Protein AF-E9I3W5-F1 (afdb_monomer_lite)

Foldseek 3Di:
DDDDDDDDAALFQAEDQDDDPVPDDPNYDNDDDQWHRDPVTGIDGDPDDFDDPPDPTPVPDDDDDDDDPVDDDPDDAQDWDADPPPRDIDGRHDDDDPPDDD

Secondary structure (DSSP, 8-state):
-PPP------S-S-B-SSS-GGGPPTT-BS--SSEEE-SSSSEEE-------SSSPPGGG--------SS---S--TTPEEE-TTT--EEE------TT---

Organism: Daphnia pulex (NCBI:txid6669)

Radius of gyration: 26.51 Å; chains: 1; bounding box: 68×31×65 Å

Structure (mmCIF, N/CA/C/O backbone):
data_AF-E9I3W5-F1
#
_entry.id   AF-E9I3W5-F1
#
loop_
_atom_site.group_PDB
_atom_site.id
_atom_site.type_symbol
_atom_site.label_atom_id
_atom_site.label_alt_id
_atom_site.label_comp_id
_atom_site.label_asym_id
_atom_site.label_entity_id
_atom_site.label_seq_id
_atom_site.pdbx_PDB_ins_code
_atom_site.Cartn_x
_atom_site.Cartn_y
_atom_site.Cartn_z
_atom_site.occupancy
_atom_site.B_iso_or_equiv
_atom_site.auth_seq_id
_atom_site.auth_comp_id
_atom_site.auth_asym_id
_atom_site.auth_atom_id
_atom_site.pdbx_PDB_model_num
ATOM 1 N N . MET A 1 1 ? 48.499 -2.333 -19.699 1.00 66.88 1 MET A N 1
ATOM 2 C CA . MET A 1 1 ? 47.110 -2.846 -19.702 1.00 66.88 1 MET A CA 1
ATOM 3 C C . MET A 1 1 ? 46.221 -1.738 -20.249 1.00 66.88 1 MET A C 1
ATOM 5 O O . MET A 1 1 ? 46.430 -0.604 -19.830 1.00 66.88 1 MET A O 1
ATOM 9 N N . PRO A 1 2 ? 45.328 -1.992 -21.219 1.00 79.69 2 PRO A N 1
ATOM 10 C CA . PRO A 1 2 ? 44.432 -0.954 -21.726 1.00 79.69 2 PRO A CA 1
ATOM 11 C C . PRO A 1 2 ? 43.499 -0.453 -20.611 1.00 79.69 2 PRO A C 1
ATOM 13 O O . PRO A 1 2 ? 43.095 -1.227 -19.745 1.00 79.69 2 PRO A O 1
ATOM 16 N N . ALA A 1 3 ? 43.190 0.846 -20.614 1.00 83.12 3 ALA A N 1
ATOM 17 C CA . ALA A 1 3 ? 42.332 1.461 -19.604 1.00 83.12 3 ALA A CA 1
ATOM 18 C C . ALA A 1 3 ? 40.873 0.998 -19.764 1.00 83.12 3 ALA A C 1
ATOM 20 O O . ALA A 1 3 ? 40.324 1.034 -20.868 1.00 83.12 3 ALA A O 1
ATOM 21 N N . LEU A 1 4 ? 40.244 0.593 -18.658 1.00 85.94 4 LEU A N 1
ATOM 22 C CA . LEU A 1 4 ? 38.824 0.251 -18.613 1.00 85.94 4 LEU A CA 1
ATOM 23 C C . LEU A 1 4 ? 37.985 1.505 -18.907 1.00 85.94 4 LEU A C 1
ATOM 25 O O . LEU A 1 4 ? 38.087 2.502 -18.196 1.00 85.94 4 LEU A O 1
ATOM 29 N N . LYS A 1 5 ? 37.143 1.450 -19.944 1.00 84.75 5 LYS A N 1
ATOM 30 C CA . LYS A 1 5 ? 36.144 2.486 -20.235 1.00 84.75 5 LYS A CA 1
ATOM 31 C C . LYS A 1 5 ? 34.787 2.032 -19.709 1.00 84.75 5 LYS A C 1
ATOM 33 O O . LYS A 1 5 ? 34.159 1.163 -20.306 1.00 84.75 5 LYS A O 1
ATOM 38 N N . THR A 1 6 ? 34.335 2.631 -18.614 1.00 88.12 6 THR A N 1
ATOM 39 C CA . THR A 1 6 ? 32.990 2.403 -18.075 1.00 88.12 6 THR A CA 1
ATOM 40 C C . THR A 1 6 ? 32.004 3.349 -18.755 1.00 88.12 6 THR A C 1
ATOM 42 O O . THR A 1 6 ? 32.232 4.557 -18.788 1.00 88.12 6 THR A O 1
ATOM 45 N N . GLN A 1 7 ? 30.911 2.809 -19.292 1.00 86.00 7 GLN A N 1
ATOM 46 C CA . GLN A 1 7 ? 29.772 3.589 -19.782 1.00 86.00 7 GLN A CA 1
ATOM 47 C C . GLN A 1 7 ? 28.614 3.448 -18.792 1.00 86.00 7 GLN A C 1
ATOM 49 O O . GLN A 1 7 ? 28.363 2.357 -18.284 1.00 86.00 7 GLN A O 1
ATOM 54 N N . TYR A 1 8 ? 27.933 4.556 -18.512 1.00 87.88 8 TYR A N 1
ATOM 55 C CA . TYR A 1 8 ? 26.773 4.616 -17.629 1.00 87.88 8 TYR A CA 1
ATOM 56 C C . TYR A 1 8 ? 25.609 5.255 -18.378 1.00 87.88 8 TYR A C 1
ATOM 58 O O . TYR A 1 8 ? 25.790 6.265 -19.058 1.00 87.88 8 TYR A O 1
ATOM 66 N N . PHE A 1 9 ? 24.421 4.681 -18.211 1.00 87.62 9 PHE A N 1
ATOM 67 C CA . PHE A 1 9 ? 23.184 5.210 -18.766 1.00 87.62 9 PHE A CA 1
ATOM 68 C C . PHE A 1 9 ? 22.132 5.244 -17.655 1.00 87.62 9 PHE A C 1
ATOM 70 O O . PHE A 1 9 ? 21.866 4.195 -17.061 1.00 87.62 9 PHE A O 1
ATOM 77 N N . PRO A 1 10 ? 21.541 6.412 -17.347 1.00 87.31 10 PRO A N 1
ATOM 78 C CA . PRO A 1 10 ? 20.450 6.477 -16.391 1.00 87.31 10 PRO A CA 1
ATOM 79 C C . PRO A 1 10 ? 19.212 5.779 -16.962 1.00 87.31 10 PRO A C 1
ATOM 81 O O . PRO A 1 10 ? 18.921 5.855 -18.158 1.00 87.31 10 PRO A O 1
ATOM 84 N N . LEU A 1 11 ? 18.459 5.117 -16.089 1.00 86.81 11 LEU A N 1
ATOM 85 C CA . LEU A 1 11 ? 17.166 4.534 -16.423 1.00 86.81 11 LEU A CA 1
ATOM 86 C C . LEU A 1 11 ? 16.110 5.652 -16.480 1.00 86.81 11 LEU A C 1
ATOM 88 O O . LEU A 1 11 ? 15.369 5.861 -15.527 1.00 86.81 11 LEU A O 1
ATOM 92 N N . ALA A 1 12 ? 16.070 6.371 -17.603 1.00 86.62 12 ALA A N 1
ATOM 93 C CA . ALA A 1 12 ? 15.148 7.486 -17.853 1.00 86.62 12 ALA A CA 1
ATOM 94 C C . ALA A 1 12 ? 14.539 7.479 -19.272 1.00 86.62 12 ALA A C 1
ATOM 96 O O . ALA A 1 12 ? 13.949 8.465 -19.700 1.00 86.62 12 ALA A O 1
ATOM 97 N N . GLY A 1 13 ? 14.703 6.387 -20.030 1.00 86.75 13 GLY A N 1
ATOM 98 C CA . GLY A 1 13 ? 14.222 6.287 -21.414 1.00 86.75 13 GLY A CA 1
ATOM 99 C C . GLY A 1 13 ? 12.724 6.000 -21.561 1.00 86.75 13 GLY A C 1
ATOM 100 O O . GLY A 1 13 ? 12.168 6.255 -22.624 1.00 86.75 13 GLY A O 1
ATOM 101 N N . GLY A 1 14 ? 12.066 5.510 -20.510 1.00 88.56 14 GLY A N 1
ATOM 102 C CA . GLY A 1 14 ? 10.689 5.021 -20.558 1.00 88.56 14 GLY A CA 1
ATOM 103 C C . GLY A 1 14 ? 10.575 3.544 -20.961 1.00 88.56 14 GLY A C 1
ATOM 104 O O . GLY A 1 14 ? 11.562 2.876 -21.288 1.00 88.56 14 GLY A O 1
ATOM 105 N N . LEU A 1 15 ? 9.342 3.033 -20.904 1.00 89.00 15 LEU A N 1
ATOM 106 C CA . LEU A 1 15 ? 8.994 1.660 -21.275 1.00 89.00 15 LEU A CA 1
ATOM 107 C C . LEU A 1 15 ? 8.712 1.565 -22.782 1.00 89.00 15 LEU A C 1
ATOM 109 O O . LEU A 1 15 ? 7.794 2.215 -23.277 1.00 89.00 15 LEU A O 1
ATOM 113 N N . ASP A 1 16 ? 9.464 0.718 -23.484 1.00 90.50 16 ASP A N 1
ATOM 114 C CA . ASP A 1 16 ? 9.236 0.352 -24.887 1.00 90.50 16 ASP A CA 1
ATOM 115 C C . ASP A 1 16 ? 9.286 -1.172 -25.025 1.00 90.50 16 ASP A C 1
ATOM 117 O O . ASP A 1 16 ? 10.348 -1.789 -24.932 1.00 90.50 16 ASP A O 1
ATOM 121 N N . ALA A 1 17 ? 8.111 -1.773 -25.203 1.00 89.19 17 ALA A N 1
ATOM 122 C CA . ALA A 1 17 ? 7.941 -3.218 -25.330 1.00 89.19 17 ALA A CA 1
ATOM 123 C C . ALA A 1 17 ? 7.883 -3.697 -26.794 1.00 89.19 17 ALA A C 1
ATOM 125 O O . ALA A 1 17 ? 7.844 -4.903 -27.029 1.00 89.19 17 ALA A O 1
ATOM 126 N N . GLU A 1 18 ? 7.880 -2.778 -27.764 1.00 91.56 18 GLU A N 1
ATOM 127 C CA . GLU A 1 18 ? 7.559 -3.075 -29.167 1.00 91.56 18 GLU A CA 1
ATOM 128 C C . GLU A 1 18 ? 8.799 -3.038 -30.066 1.00 91.56 18 GLU A C 1
ATOM 130 O O . GLU A 1 18 ? 8.940 -3.839 -30.994 1.00 91.56 18 GLU A O 1
ATOM 135 N N . SER A 1 19 ? 9.724 -2.112 -29.802 1.00 91.50 19 SER A N 1
ATOM 136 C CA . SER A 1 19 ? 10.936 -1.967 -30.605 1.00 91.50 19 SER A CA 1
ATOM 137 C C . SER A 1 19 ? 11.899 -3.144 -30.411 1.00 91.50 19 SER A C 1
ATOM 139 O O . SER A 1 19 ? 12.064 -3.691 -29.319 1.00 91.50 19 SER A O 1
ATOM 141 N N . ALA A 1 20 ? 12.630 -3.498 -31.472 1.00 91.31 20 ALA A N 1
ATOM 142 C CA . ALA A 1 20 ? 13.683 -4.503 -31.387 1.00 91.31 20 ALA A CA 1
ATOM 143 C C . ALA A 1 20 ? 14.794 -4.063 -30.414 1.00 91.31 20 ALA A C 1
ATOM 145 O O . ALA A 1 20 ? 15.226 -2.911 -30.417 1.00 91.31 20 ALA A O 1
ATOM 146 N N . GLN A 1 21 ? 15.331 -4.998 -29.624 1.00 84.25 21 GLN A N 1
ATOM 147 C CA . GLN A 1 21 ? 16.313 -4.679 -28.572 1.00 84.25 21 GLN A CA 1
ATOM 148 C C . GLN A 1 21 ? 17.562 -3.945 -29.088 1.00 84.25 21 GLN A C 1
ATOM 150 O O . GLN A 1 21 ? 18.124 -3.113 -28.384 1.00 84.25 21 GLN A O 1
ATOM 155 N N . LEU A 1 22 ? 17.979 -4.219 -30.327 1.00 89.50 22 LEU A N 1
ATOM 156 C CA . LEU A 1 22 ? 19.150 -3.591 -30.950 1.00 89.50 22 LEU A CA 1
ATOM 157 C C . LEU A 1 22 ? 18.912 -2.144 -31.404 1.00 89.50 22 LEU A C 1
ATOM 159 O O . LEU A 1 22 ? 19.876 -1.425 -31.649 1.00 89.50 22 LEU A O 1
ATOM 163 N N . THR A 1 23 ? 17.655 -1.718 -31.540 1.00 91.31 23 THR A N 1
ATOM 164 C CA . THR A 1 23 ? 17.297 -0.356 -31.966 1.00 91.31 23 THR A CA 1
ATOM 165 C C . THR A 1 23 ? 16.961 0.559 -30.793 1.00 91.31 23 THR A C 1
ATOM 167 O O . THR A 1 23 ? 16.780 1.761 -30.985 1.00 91.31 23 THR A O 1
ATOM 170 N N . LEU A 1 24 ? 16.867 0.009 -29.579 1.00 91.00 24 LEU A N 1
ATOM 171 C CA . LEU A 1 24 ? 16.544 0.774 -28.382 1.00 91.00 24 LEU A CA 1
ATOM 172 C C . LEU A 1 24 ? 17.674 1.738 -28.024 1.00 91.00 24 LEU A C 1
ATOM 174 O O . LEU A 1 24 ? 18.858 1.396 -28.027 1.00 91.00 24 LEU A O 1
ATOM 178 N N . ARG A 1 25 ? 17.288 2.961 -27.660 1.00 89.62 25 ARG A N 1
ATOM 179 C CA . ARG A 1 25 ? 18.224 3.932 -27.089 1.00 89.62 25 ARG A CA 1
ATOM 180 C C . ARG A 1 25 ? 18.659 3.462 -25.692 1.00 89.62 25 ARG A C 1
ATOM 182 O O . ARG A 1 25 ? 17.840 2.893 -24.966 1.00 89.62 25 ARG A O 1
ATOM 189 N N . PRO A 1 26 ? 19.907 3.728 -25.274 1.00 89.00 26 PRO A N 1
ATOM 190 C CA . PRO A 1 26 ? 20.340 3.418 -23.916 1.00 89.00 26 PRO A CA 1
ATOM 191 C C . PRO A 1 26 ? 19.429 4.063 -22.858 1.00 89.00 26 PRO A C 1
ATOM 193 O O . PRO A 1 26 ? 19.052 5.225 -22.994 1.00 89.00 26 PRO A O 1
ATOM 196 N N . GLY A 1 27 ? 19.083 3.312 -21.806 1.00 87.62 27 GLY A N 1
ATOM 197 C CA . GLY A 1 27 ? 18.237 3.783 -20.697 1.00 87.62 27 GLY A CA 1
ATOM 198 C C . GLY A 1 27 ? 16.732 3.492 -20.830 1.00 87.62 27 GLY A C 1
ATOM 199 O O . GLY A 1 27 ? 15.982 3.778 -19.892 1.00 87.62 27 GLY A O 1
ATOM 200 N N . MET A 1 28 ? 16.289 2.915 -21.954 1.00 90.25 28 MET A N 1
ATOM 201 C CA . MET A 1 28 ? 14.926 2.390 -22.139 1.00 90.25 28 MET A CA 1
ATOM 202 C C . MET A 1 28 ? 14.779 1.041 -21.420 1.00 90.25 28 MET A C 1
ATOM 204 O O . MET A 1 28 ? 15.730 0.255 -21.385 1.00 90.25 28 MET A O 1
ATOM 208 N N . VAL A 1 29 ? 13.595 0.749 -20.882 1.00 89.50 29 VAL A N 1
ATOM 209 C CA . VAL A 1 29 ? 13.270 -0.581 -20.339 1.00 89.50 29 VAL A CA 1
ATOM 210 C C . VAL A 1 29 ? 12.307 -1.305 -21.272 1.00 89.50 29 VAL A C 1
ATOM 212 O O . VAL A 1 29 ? 11.403 -0.695 -21.831 1.00 89.50 29 VAL A O 1
ATOM 215 N N . THR A 1 30 ? 12.481 -2.615 -21.420 1.00 90.44 30 THR A N 1
ATOM 216 C CA . THR A 1 30 ? 11.569 -3.488 -22.185 1.00 90.44 30 THR A CA 1
ATOM 217 C C . THR A 1 30 ? 10.553 -4.202 -21.301 1.00 90.44 30 THR A C 1
ATOM 219 O O . THR A 1 30 ? 9.636 -4.859 -21.783 1.00 90.44 30 THR A O 1
ATOM 222 N N . GLY A 1 31 ? 10.717 -4.086 -19.986 1.00 89.12 31 GLY A N 1
ATOM 223 C CA . GLY A 1 31 ? 9.846 -4.684 -18.995 1.00 89.12 31 GLY A CA 1
ATOM 224 C C . GLY A 1 31 ? 10.233 -4.229 -17.597 1.00 89.12 31 GLY A C 1
ATOM 225 O O . GLY A 1 31 ? 11.387 -3.892 -17.328 1.00 89.12 31 GLY A O 1
ATOM 226 N N . ALA A 1 32 ? 9.248 -4.219 -16.710 1.00 87.19 32 ALA A N 1
ATOM 227 C CA . ALA A 1 32 ? 9.403 -3.831 -15.321 1.00 87.19 32 ALA A CA 1
ATOM 228 C C . ALA 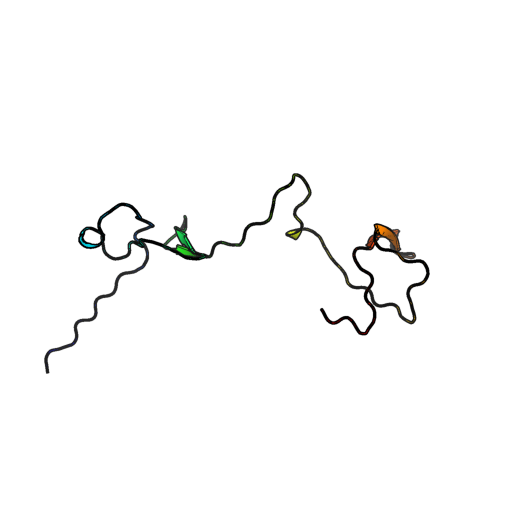A 1 32 ? 8.498 -4.704 -14.446 1.00 87.19 32 ALA A C 1
ATOM 230 O O . ALA A 1 32 ? 7.419 -5.120 -14.866 1.00 87.19 32 ALA A O 1
ATOM 231 N N . ILE A 1 33 ? 8.943 -4.990 -13.224 1.00 88.88 33 ILE A N 1
ATOM 232 C CA . ILE A 1 33 ? 8.159 -5.723 -12.226 1.00 88.88 33 ILE A CA 1
ATOM 233 C C . ILE A 1 33 ? 8.060 -4.831 -10.998 1.00 88.88 33 ILE A C 1
ATOM 235 O O . ILE A 1 33 ? 9.086 -4.489 -10.417 1.00 88.88 33 ILE A O 1
ATOM 239 N N . ASN A 1 34 ? 6.839 -4.475 -10.596 1.00 88.31 34 ASN A N 1
ATOM 240 C CA . ASN A 1 34 ? 6.553 -3.551 -9.489 1.00 88.31 34 ASN A CA 1
ATOM 241 C C . ASN A 1 34 ? 7.103 -2.123 -9.679 1.00 88.31 34 ASN A C 1
ATOM 243 O O . ASN A 1 34 ? 7.183 -1.370 -8.709 1.00 88.31 34 ASN A O 1
ATOM 247 N N . TYR A 1 35 ? 7.469 -1.752 -10.907 1.00 89.62 35 TYR A N 1
ATOM 248 C CA . TYR A 1 35 ? 7.914 -0.412 -11.279 1.00 89.62 35 TYR A CA 1
ATOM 249 C C . TYR A 1 35 ? 7.112 0.096 -12.475 1.00 89.62 35 TYR A C 1
ATOM 251 O O . TYR A 1 35 ? 6.732 -0.688 -13.345 1.00 89.62 35 TYR A O 1
ATOM 259 N N . GLU A 1 36 ? 6.903 1.404 -12.522 1.00 86.75 36 GLU A N 1
ATOM 260 C CA . GLU A 1 36 ? 6.265 2.120 -13.622 1.00 86.75 36 GLU A CA 1
ATOM 261 C C . GLU A 1 36 ? 7.107 3.331 -14.040 1.00 86.75 36 GLU A C 1
ATOM 263 O O . GLU A 1 36 ? 8.006 3.758 -13.311 1.00 86.75 36 GLU A O 1
ATOM 268 N N . SER A 1 37 ? 6.861 3.857 -15.243 1.00 86.81 37 SER A N 1
ATOM 269 C CA . SER A 1 37 ? 7.490 5.109 -15.677 1.00 86.81 37 SER A CA 1
ATOM 270 C C . SER A 1 37 ? 6.939 6.238 -14.818 1.00 86.81 37 SER A C 1
ATOM 272 O O . SER A 1 37 ? 5.728 6.453 -14.813 1.00 86.81 37 SER A O 1
ATOM 274 N N . SER A 1 38 ? 7.808 6.962 -14.117 1.00 84.56 38 SER A N 1
ATOM 275 C CA . SER A 1 38 ? 7.347 8.071 -13.288 1.00 84.56 38 SER A CA 1
ATOM 276 C C . SER A 1 38 ? 6.970 9.270 -14.150 1.00 84.56 38 SER A C 1
ATOM 278 O O . SER A 1 38 ? 7.581 9.525 -15.190 1.00 84.56 38 SER A O 1
ATOM 280 N N . ALA A 1 39 ? 5.977 10.035 -13.697 1.00 80.44 39 ALA A N 1
ATOM 281 C CA . ALA A 1 39 ? 5.598 11.298 -14.325 1.00 80.44 39 ALA A CA 1
ATOM 282 C C . ALA A 1 39 ? 6.628 12.421 -14.093 1.00 80.44 39 ALA A C 1
ATOM 284 O O . ALA A 1 39 ? 6.644 13.394 -14.845 1.00 80.44 39 ALA A O 1
ATOM 285 N N . LEU A 1 40 ? 7.458 12.308 -13.049 1.00 80.75 40 LEU A N 1
ATOM 286 C CA . LEU A 1 40 ? 8.481 13.300 -12.709 1.00 80.75 40 LEU A C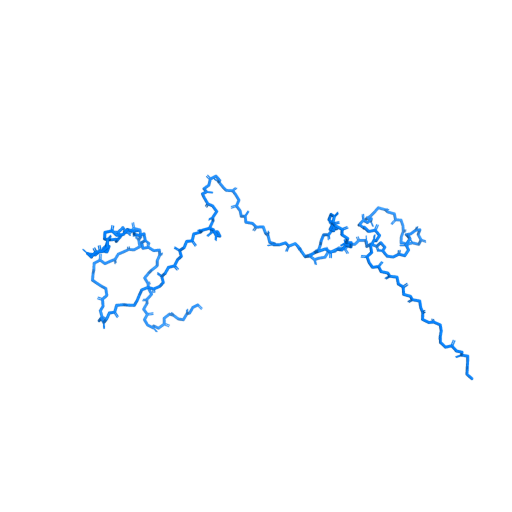A 1
ATOM 287 C C . LEU A 1 40 ? 9.808 12.976 -13.400 1.00 80.75 40 LEU A C 1
ATOM 289 O O . LEU A 1 40 ? 10.263 13.742 -14.246 1.00 80.75 40 LEU A O 1
ATOM 293 N N . GLU A 1 41 ? 10.422 11.844 -13.048 1.00 78.31 41 GLU A N 1
ATOM 294 C CA . GLU A 1 41 ? 11.680 11.394 -13.644 1.00 78.31 41 GLU A CA 1
ATOM 295 C C . GLU A 1 41 ? 11.896 9.888 -13.435 1.00 78.31 41 GLU A C 1
ATOM 297 O O . GLU A 1 41 ? 11.662 9.354 -12.351 1.00 78.31 41 GLU A O 1
ATOM 302 N N . GLY A 1 42 ? 12.399 9.207 -14.467 1.00 85.75 42 GLY A N 1
ATOM 303 C CA . GLY A 1 42 ? 12.835 7.815 -14.376 1.00 85.75 42 GLY A CA 1
ATOM 304 C C . GLY A 1 42 ? 11.694 6.838 -14.110 1.00 85.75 42 GLY A C 1
ATOM 305 O O . GLY A 1 42 ? 10.675 6.839 -14.801 1.00 85.75 42 GLY A O 1
ATOM 306 N N . TYR A 1 43 ? 11.891 5.974 -13.118 1.00 88.94 43 TYR A N 1
ATOM 307 C CA . TYR A 1 43 ? 10.941 4.929 -12.759 1.00 88.94 43 TYR A CA 1
ATOM 308 C C . TYR A 1 43 ? 10.658 4.966 -11.266 1.00 88.94 43 TYR A C 1
ATOM 310 O O . TYR A 1 43 ? 11.573 5.103 -10.451 1.00 88.94 43 TYR A O 1
ATOM 318 N N . GLU A 1 44 ? 9.397 4.775 -10.909 1.00 88.94 44 GLU A N 1
ATOM 319 C CA . GLU A 1 44 ? 8.958 4.682 -9.523 1.00 88.94 44 GLU A CA 1
ATOM 320 C C . GLU A 1 44 ? 8.366 3.312 -9.227 1.00 88.94 44 GLU A C 1
ATOM 322 O O . GLU A 1 44 ? 8.020 2.553 -10.133 1.00 88.94 44 GLU A O 1
ATOM 327 N N . ARG A 1 45 ? 8.302 2.957 -7.942 1.00 89.00 45 ARG A N 1
ATOM 328 C CA . ARG A 1 45 ? 7.619 1.732 -7.534 1.00 89.00 45 ARG A CA 1
ATOM 329 C C . ARG A 1 45 ? 6.125 1.966 -7.563 1.00 89.00 45 ARG A C 1
ATOM 331 O O . ARG A 1 45 ? 5.653 2.961 -7.025 1.00 89.00 45 ARG A O 1
ATOM 338 N N . ILE A 1 46 ? 5.404 0.972 -8.061 1.00 88.38 46 ILE A N 1
ATOM 339 C CA . ILE A 1 46 ? 3.949 0.945 -7.971 1.00 88.38 46 ILE A CA 1
ATOM 340 C C . ILE A 1 46 ? 3.574 0.992 -6.482 1.00 88.38 46 ILE A C 1
ATOM 342 O O . ILE A 1 46 ? 3.962 0.108 -5.712 1.00 88.38 46 ILE A O 1
AT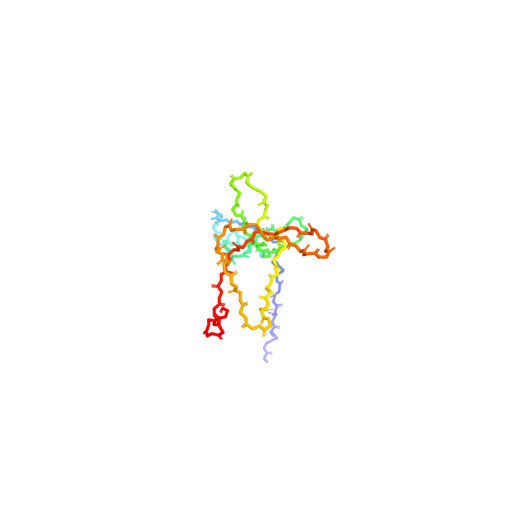OM 346 N N . GLY A 1 47 ? 2.817 2.013 -6.072 1.00 84.25 47 GLY A N 1
ATOM 347 C CA . GLY A 1 47 ? 2.431 2.278 -4.674 1.00 84.25 47 GLY A CA 1
ATOM 348 C C . GLY A 1 47 ? 1.463 1.261 -4.048 1.00 84.25 47 GLY A C 1
ATOM 349 O O . GLY A 1 47 ? 0.969 1.474 -2.944 1.00 84.25 47 GLY A O 1
ATOM 350 N N . GLY A 1 48 ? 1.198 0.152 -4.741 1.00 84.06 48 GLY A N 1
ATOM 351 C CA . GLY A 1 48 ? 0.141 -0.800 -4.427 1.00 84.06 48 GLY A CA 1
ATOM 352 C C . GLY A 1 48 ? -1.216 -0.354 -4.973 1.00 84.06 48 GLY A C 1
ATOM 353 O O . GLY A 1 48 ? -1.472 0.826 -5.198 1.00 84.06 48 GLY A O 1
ATOM 354 N N . TYR A 1 49 ? -2.098 -1.326 -5.192 1.00 83.19 49 TYR A N 1
ATOM 355 C CA . TYR A 1 49 ? -3.471 -1.074 -5.616 1.00 83.19 49 TYR A CA 1
ATOM 356 C C . TYR A 1 49 ? -4.419 -1.464 -4.491 1.00 83.19 49 TYR A C 1
ATOM 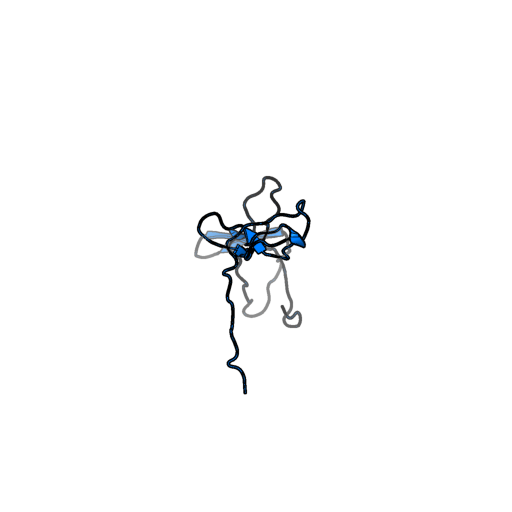358 O O . TYR A 1 49 ? -4.377 -2.595 -4.000 1.00 83.19 49 TYR A O 1
ATOM 366 N N . GLU A 1 50 ? -5.303 -0.551 -4.111 1.00 85.31 50 GLU A N 1
ATOM 367 C CA . GLU A 1 50 ? -6.431 -0.874 -3.247 1.00 85.31 50 GLU A CA 1
ATOM 368 C C . GLU A 1 50 ? -7.661 -1.182 -4.107 1.00 85.31 50 GLU A C 1
ATOM 370 O O . GLU A 1 50 ? -7.937 -0.499 -5.096 1.00 85.31 50 GLU A O 1
ATOM 375 N N . ARG A 1 51 ? -8.398 -2.246 -3.761 1.00 84.06 51 ARG A N 1
ATOM 376 C CA . ARG A 1 51 ? -9.623 -2.610 -4.482 1.00 84.06 51 ARG A CA 1
ATOM 377 C C . ARG A 1 51 ? -10.693 -1.557 -4.213 1.00 84.06 51 ARG A C 1
ATOM 379 O O . ARG A 1 51 ? -11.028 -1.307 -3.061 1.00 84.06 51 ARG A O 1
ATOM 386 N N . PHE A 1 52 ? -11.262 -1.003 -5.277 1.00 86.62 52 PHE A N 1
ATOM 387 C CA . PHE A 1 52 ? -12.392 -0.087 -5.188 1.00 86.62 52 PHE A CA 1
ATOM 388 C C . PHE A 1 52 ? -13.695 -0.831 -5.496 1.00 86.62 52 PHE A C 1
ATOM 390 O O . PHE A 1 52 ? -13.897 -1.300 -6.613 1.00 86.62 52 PHE A O 1
ATOM 397 N N . ASP A 1 53 ? -14.572 -0.947 -4.500 1.00 89.19 53 ASP A N 1
ATOM 398 C CA . ASP A 1 53 ? -15.892 -1.589 -4.606 1.00 89.19 53 ASP A CA 1
ATOM 399 C C . ASP A 1 53 ? -17.054 -0.6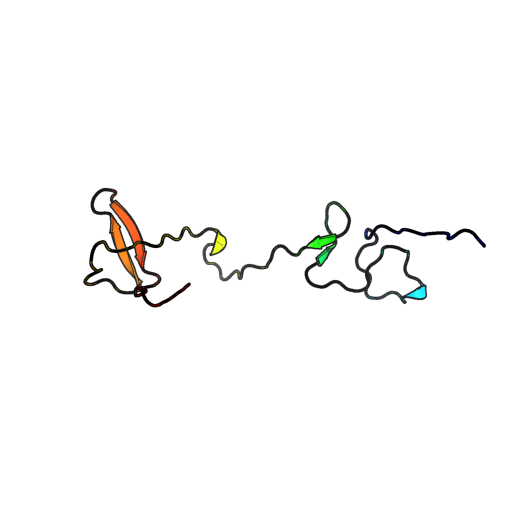17 -4.302 1.00 89.19 53 ASP A C 1
ATOM 401 O O . ASP A 1 53 ? -18.193 -1.041 -4.104 1.00 89.19 53 ASP A O 1
ATOM 405 N N . GLY A 1 54 ? -16.765 0.689 -4.247 1.00 90.81 54 GLY A N 1
ATOM 406 C CA . GLY A 1 54 ? -17.713 1.745 -3.878 1.00 90.81 54 GLY A CA 1
ATOM 407 C C . GLY A 1 54 ? -17.811 2.028 -2.375 1.00 90.81 54 GLY A C 1
ATOM 408 O O . GLY A 1 54 ? -18.518 2.959 -1.987 1.00 90.81 54 GLY A O 1
ATOM 409 N N . ARG A 1 55 ? -17.111 1.275 -1.517 1.00 88.56 55 ARG A N 1
ATOM 410 C CA . ARG A 1 55 ? -17.011 1.567 -0.078 1.00 88.56 55 ARG A CA 1
ATOM 411 C C . ARG A 1 55 ? -15.849 2.525 0.223 1.00 88.56 55 ARG A C 1
ATOM 413 O O . ARG A 1 55 ? -14.954 2.685 -0.610 1.00 88.56 55 ARG A O 1
ATOM 420 N N . PRO A 1 56 ? -15.849 3.172 1.408 1.00 88.31 56 PRO A N 1
ATOM 421 C CA . PRO A 1 56 ? -14.693 3.921 1.887 1.00 88.31 56 PRO A CA 1
ATOM 422 C C . PRO A 1 56 ? -13.427 3.066 1.865 1.00 88.31 56 PRO A C 1
ATOM 424 O O . PRO A 1 56 ? -13.481 1.865 2.138 1.00 88.31 56 PRO A O 1
ATOM 427 N N . ARG A 1 57 ? -12.300 3.706 1.554 1.00 86.75 57 ARG A N 1
ATOM 428 C CA . ARG A 1 57 ? -10.991 3.064 1.432 1.00 86.75 57 ARG A CA 1
ATOM 429 C C . ARG A 1 57 ? -10.613 2.348 2.733 1.00 86.75 57 ARG A C 1
ATOM 431 O O . ARG A 1 57 ? -10.562 3.002 3.778 1.00 86.75 57 ARG A O 1
ATOM 438 N N . PRO A 1 58 ? -10.336 1.032 2.706 1.00 85.44 58 PRO A N 1
ATOM 439 C CA . PRO A 1 58 ? -9.806 0.321 3.866 1.00 85.44 58 PRO A CA 1
ATOM 440 C C . PRO A 1 58 ? -8.543 0.955 4.465 1.00 85.44 58 PRO A C 1
ATOM 442 O O . PRO A 1 58 ? -8.375 0.893 5.683 1.00 85.44 58 PRO A O 1
ATOM 445 N N . SER A 1 59 ? -7.688 1.587 3.652 1.00 88.12 59 SER A N 1
ATOM 446 C CA . SER A 1 59 ? -6.485 2.303 4.098 1.00 88.12 59 SER A CA 1
ATOM 447 C C . SER A 1 59 ? -6.776 3.506 4.992 1.00 88.12 59 SER A C 1
ATOM 449 O O . SER A 1 59 ? -5.938 3.874 5.812 1.00 88.12 59 SER A O 1
ATOM 451 N N . ASP A 1 60 ? -7.959 4.104 4.854 1.00 90.06 60 ASP A N 1
ATOM 452 C CA . ASP A 1 60 ? -8.378 5.267 5.640 1.00 90.06 60 ASP A CA 1
ATOM 453 C C . ASP A 1 60 ? -9.028 4.847 6.971 1.00 90.06 60 ASP A C 1
ATOM 455 O O . ASP A 1 60 ? -9.317 5.683 7.831 1.00 90.06 60 ASP A O 1
ATOM 459 N N . ALA A 1 61 ? -9.277 3.547 7.167 1.00 89.00 61 ALA A N 1
ATOM 460 C CA . ALA A 1 61 ? -9.908 3.040 8.372 1.00 89.00 61 ALA A CA 1
ATOM 461 C C . ALA A 1 61 ? -8.926 2.999 9.555 1.00 89.00 61 ALA A C 1
ATOM 463 O O . ALA A 1 61 ? -7.820 2.463 9.479 1.00 89.00 61 ALA A O 1
ATOM 464 N N . ALA A 1 62 ? -9.372 3.520 10.698 1.00 89.94 62 ALA A N 1
ATOM 465 C CA . ALA A 1 62 ? -8.632 3.449 11.949 1.00 89.94 62 ALA A CA 1
ATOM 466 C C . ALA A 1 62 ? -9.003 2.176 12.721 1.00 89.94 62 ALA A C 1
ATOM 468 O O . ALA A 1 62 ? -10.154 1.980 13.115 1.00 89.94 62 ALA A O 1
ATOM 469 N N . TYR A 1 63 ? -8.007 1.336 12.999 1.00 89.50 63 TYR A N 1
ATOM 470 C CA . TYR A 1 63 ? -8.175 0.115 13.783 1.00 89.50 63 TYR A CA 1
ATOM 471 C C . TYR A 1 63 ? -7.456 0.238 15.122 1.00 89.50 63 TYR A C 1
ATOM 473 O O . TYR A 1 63 ? -6.336 0.742 15.202 1.00 89.50 63 TYR A O 1
ATOM 481 N N . LYS A 1 64 ? -8.085 -0.259 16.190 1.00 88.12 64 LYS A N 1
ATOM 482 C CA . LYS A 1 64 ? -7.470 -0.310 17.516 1.00 88.12 64 LYS A CA 1
ATOM 483 C C . LYS A 1 64 ? -7.691 -1.672 18.152 1.00 88.12 64 LYS A C 1
ATOM 485 O O . LYS A 1 64 ? -8.826 -2.112 18.314 1.00 88.12 64 LYS A O 1
ATOM 490 N N . CYS A 1 65 ? -6.601 -2.314 18.557 1.00 87.62 65 CYS A N 1
ATOM 491 C CA . CYS A 1 65 ? -6.666 -3.516 19.376 1.00 87.62 65 CYS A CA 1
ATOM 492 C C . CYS A 1 65 ? -6.882 -3.114 20.836 1.00 87.62 65 CYS A C 1
ATOM 494 O O . CYS A 1 65 ? -6.072 -2.389 21.417 1.00 87.62 65 CYS A O 1
ATOM 496 N N . LEU A 1 66 ? -7.976 -3.587 21.428 1.00 84.56 66 LEU A N 1
ATOM 497 C CA . LEU A 1 66 ? -8.270 -3.402 22.844 1.00 84.56 66 LEU A CA 1
ATOM 498 C C . LEU A 1 66 ? -8.013 -4.713 23.581 1.00 84.56 66 LEU A C 1
ATOM 500 O O . LEU A 1 66 ? -8.451 -5.777 23.148 1.00 84.56 66 LEU A O 1
ATOM 504 N N . ARG A 1 67 ? -7.314 -4.628 24.712 1.00 85.44 67 ARG A N 1
ATOM 505 C CA . ARG A 1 67 ? -7.087 -5.763 25.604 1.00 85.44 67 ARG A CA 1
ATOM 506 C C . ARG A 1 67 ? -8.022 -5.648 26.800 1.00 85.44 67 ARG A C 1
ATOM 508 O O . ARG A 1 67 ? -8.035 -4.618 27.468 1.00 85.44 67 ARG A O 1
ATOM 515 N N . ALA A 1 68 ? -8.773 -6.707 27.082 1.00 80.62 68 ALA A N 1
ATOM 516 C CA . ALA A 1 68 ? -9.552 -6.783 28.309 1.00 80.62 68 ALA A CA 1
ATOM 517 C C . ALA A 1 68 ? -8.623 -6.889 29.528 1.00 80.62 68 ALA A C 1
ATOM 519 O O . ALA A 1 68 ? -7.621 -7.605 29.487 1.00 80.62 68 ALA A O 1
ATOM 520 N N . ALA A 1 69 ? -8.985 -6.218 30.623 1.00 79.62 69 ALA A N 1
ATOM 521 C CA . ALA A 1 69 ? -8.284 -6.359 31.900 1.00 79.62 69 ALA A CA 1
ATOM 522 C C . ALA A 1 69 ? -8.416 -7.782 32.476 1.00 79.62 69 ALA A C 1
ATOM 524 O O . ALA A 1 69 ? -7.489 -8.285 33.104 1.00 79.62 69 ALA A O 1
ATOM 525 N N . THR A 1 70 ? -9.548 -8.445 32.220 1.00 76.31 70 THR A N 1
ATOM 526 C CA . THR A 1 70 ? -9.795 -9.836 32.630 1.00 76.31 70 THR A CA 1
ATOM 527 C C . THR A 1 70 ? -10.329 -10.652 31.456 1.00 76.31 70 THR A C 1
ATOM 529 O O . THR A 1 70 ? -9.621 -11.503 30.929 1.00 76.31 70 THR A O 1
ATOM 532 N N . ALA A 1 71 ? -11.545 -10.354 30.992 1.00 75.88 71 ALA A N 1
ATOM 533 C CA . ALA A 1 71 ? -12.145 -10.958 29.806 1.00 75.88 71 ALA A CA 1
ATOM 534 C C . ALA A 1 71 ? -13.186 -10.008 29.200 1.00 75.88 71 ALA A C 1
ATOM 536 O O . ALA A 1 71 ? -13.790 -9.210 29.916 1.00 75.88 71 ALA A O 1
ATOM 537 N N . PHE A 1 72 ? -13.406 -10.107 27.890 1.00 79.06 72 PHE A N 1
ATOM 538 C CA . PHE A 1 72 ? -14.602 -9.543 27.269 1.00 79.06 72 PHE A CA 1
ATOM 539 C C . PHE A 1 72 ? -15.760 -10.529 27.467 1.00 79.06 72 PHE A C 1
ATOM 541 O O . PHE A 1 72 ? -15.619 -11.708 27.147 1.00 79.06 72 PHE A O 1
ATOM 548 N N . THR A 1 73 ? -16.897 -10.065 27.983 1.00 82.50 73 THR A N 1
ATOM 549 C CA . THR A 1 73 ? -18.125 -10.862 28.117 1.00 82.50 73 THR A CA 1
ATOM 550 C C . THR A 1 73 ? -19.178 -10.344 27.139 1.00 82.50 73 THR A C 1
ATOM 552 O O . THR A 1 73 ? -19.334 -9.139 26.965 1.00 82.50 73 THR A O 1
ATOM 555 N N . GLY A 1 74 ? -19.876 -11.249 26.446 1.00 83.31 74 GLY A N 1
ATOM 556 C CA . GLY A 1 74 ? -20.979 -10.892 25.539 1.00 83.31 74 GLY A CA 1
ATOM 557 C C . GLY A 1 74 ? -20.586 -10.177 24.238 1.00 83.31 74 GLY A C 1
ATOM 558 O O . GLY A 1 74 ? -21.466 -9.760 23.493 1.00 83.31 74 GLY A O 1
ATOM 559 N N . MET A 1 75 ? -19.293 -10.039 23.932 1.00 86.44 75 MET A N 1
ATOM 560 C CA . MET A 1 75 ? -18.849 -9.457 22.664 1.00 86.44 75 MET A CA 1
ATOM 561 C C . MET A 1 75 ? -18.891 -10.484 21.532 1.00 86.44 75 MET A C 1
ATOM 563 O O . MET A 1 75 ? -18.469 -11.625 21.705 1.00 86.44 75 MET A O 1
ATOM 567 N N . ALA A 1 76 ? -19.332 -10.049 20.354 1.00 89.81 76 ALA A N 1
ATOM 568 C CA . ALA A 1 76 ? -19.310 -10.828 19.122 1.00 89.81 76 ALA A CA 1
ATOM 569 C C . ALA A 1 76 ? -18.818 -9.960 17.957 1.00 89.81 76 ALA A C 1
ATOM 571 O O . ALA A 1 76 ? -18.964 -8.737 17.980 1.00 89.81 76 ALA A O 1
ATOM 572 N N . VAL A 1 77 ? -18.237 -10.588 16.934 1.00 92.44 77 VAL A N 1
ATOM 573 C CA . VAL A 1 77 ? -17.880 -9.898 15.685 1.00 92.44 77 VAL A CA 1
ATOM 574 C C . VAL A 1 77 ? -19.148 -9.318 15.051 1.00 92.44 77 VAL A C 1
ATOM 576 O O . VAL A 1 77 ? -20.191 -9.967 15.040 1.00 92.44 77 VAL A O 1
ATOM 579 N N . GLY A 1 78 ? -19.066 -8.083 14.557 1.00 93.56 78 GLY A N 1
ATOM 580 C CA . GLY A 1 78 ? -20.196 -7.339 13.998 1.00 93.56 78 GLY A CA 1
ATOM 581 C C . GLY A 1 78 ? -21.031 -6.564 15.025 1.00 93.56 78 GLY A C 1
ATOM 582 O O . GLY A 1 78 ? -21.926 -5.825 14.631 1.00 93.56 78 GLY A O 1
ATOM 583 N N . GLN A 1 79 ? -20.746 -6.679 16.326 1.00 93.56 79 GLN A N 1
ATOM 584 C CA . GLN A 1 79 ? -21.388 -5.842 17.347 1.00 93.56 79 GLN A CA 1
ATOM 585 C C . GLN A 1 79 ? -20.805 -4.422 17.353 1.00 93.56 79 GLN A C 1
ATOM 587 O O . GLN A 1 79 ? -19.598 -4.238 17.180 1.00 93.56 79 GLN A O 1
ATOM 592 N N . THR A 1 80 ? -21.648 -3.421 17.610 1.00 93.44 80 THR A N 1
ATOM 593 C CA . THR A 1 80 ? -21.205 -2.053 17.906 1.00 93.44 80 THR A CA 1
ATOM 594 C C . THR A 1 80 ? -20.943 -1.911 19.399 1.00 93.44 80 THR A C 1
ATOM 596 O O . THR A 1 80 ? -21.821 -2.154 20.222 1.00 93.44 80 THR A O 1
ATOM 599 N N . VAL A 1 81 ? -19.737 -1.484 19.752 1.00 89.75 81 VAL A N 1
ATOM 600 C CA . VAL A 1 81 ? -19.330 -1.182 21.126 1.00 89.75 81 VAL A CA 1
ATOM 601 C C . VAL A 1 81 ? -19.352 0.323 21.317 1.00 89.75 81 VAL A C 1
ATOM 603 O O . VAL A 1 81 ? -18.886 1.051 20.443 1.00 89.75 81 VAL A O 1
ATOM 606 N N . ALA A 1 82 ? -19.844 0.781 22.466 1.00 91.31 82 ALA A N 1
ATOM 607 C CA . ALA A 1 82 ? -19.799 2.179 22.876 1.00 91.31 82 ALA A CA 1
ATOM 608 C C . ALA A 1 82 ? -18.875 2.353 24.089 1.00 91.31 82 ALA A C 1
ATOM 610 O O . ALA A 1 82 ? -18.928 1.581 25.048 1.00 91.31 82 ALA A O 1
ATOM 611 N N . GLY A 1 83 ? -18.026 3.378 24.061 1.00 89.06 83 GLY A N 1
ATOM 612 C CA . GLY A 1 83 ? -17.216 3.772 25.206 1.00 89.06 83 GLY A CA 1
ATOM 613 C C . GLY A 1 83 ? -18.094 4.382 26.294 1.00 89.06 83 GLY A C 1
ATOM 614 O O . GLY A 1 83 ? -18.729 5.405 26.062 1.00 89.06 83 GLY A O 1
ATOM 615 N N . ALA A 1 84 ? -18.095 3.792 27.491 1.00 85.56 84 ALA A N 1
ATOM 616 C CA . ALA A 1 84 ? -18.963 4.233 28.587 1.00 85.56 84 ALA A CA 1
ATOM 617 C C . ALA A 1 84 ? -18.742 5.703 28.999 1.00 85.56 84 ALA A C 1
ATOM 619 O O . ALA A 1 84 ? -19.694 6.388 29.352 1.00 85.56 84 ALA A O 1
ATOM 620 N N . THR A 1 85 ? -17.500 6.198 28.939 1.00 89.69 85 THR A N 1
ATOM 621 C CA . THR A 1 85 ? -17.167 7.590 29.297 1.00 89.69 85 THR A CA 1
ATOM 622 C C . THR A 1 85 ? -17.182 8.532 28.094 1.00 89.69 85 THR A C 1
ATOM 624 O O . THR A 1 85 ? -17.678 9.646 28.200 1.00 89.69 85 THR A O 1
ATOM 627 N N . SER A 1 86 ? -16.619 8.116 26.954 1.00 92.19 86 SER A N 1
ATOM 628 C CA . SER A 1 86 ? -16.452 8.992 25.784 1.00 92.19 86 SER A CA 1
ATOM 629 C C . SER A 1 86 ? -17.654 9.016 24.840 1.00 92.19 86 SER A C 1
ATOM 631 O O . SER A 1 86 ? -17.723 9.894 23.988 1.00 92.19 86 SER A O 1
ATOM 633 N N . GLY A 1 87 ? -18.552 8.028 24.912 1.00 92.81 87 GLY A N 1
ATOM 634 C CA . GLY A 1 87 ? -19.642 7.840 23.948 1.00 92.81 87 GLY A CA 1
ATOM 635 C C . GLY A 1 87 ? -19.191 7.417 22.543 1.00 92.81 87 GLY A C 1
ATOM 636 O O . GLY A 1 87 ? -20.032 7.187 21.678 1.00 92.81 87 GLY A O 1
ATOM 637 N N . ALA A 1 88 ? -17.882 7.290 22.295 1.00 92.38 88 ALA A N 1
ATOM 638 C CA . ALA A 1 88 ? -17.353 6.874 20.999 1.00 92.38 88 ALA A CA 1
ATOM 639 C C . ALA A 1 88 ? -17.798 5.445 20.666 1.00 92.38 88 ALA A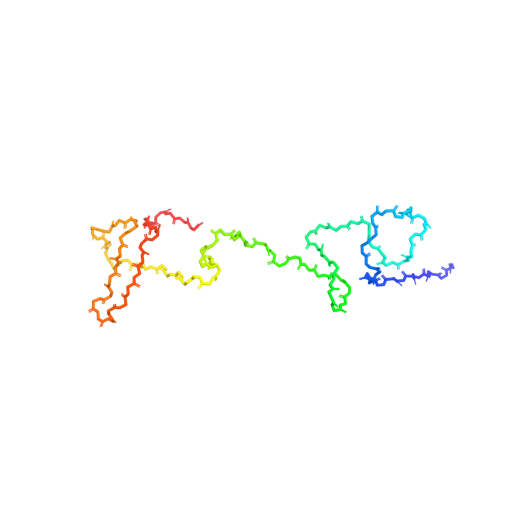 C 1
ATOM 641 O O . ALA A 1 88 ? -17.778 4.574 21.539 1.00 92.38 88 ALA A O 1
ATOM 642 N N . THR A 1 89 ? -18.159 5.194 19.408 1.00 92.69 89 THR A N 1
ATOM 643 C CA . THR A 1 89 ? -18.614 3.879 18.947 1.00 92.69 89 THR A CA 1
ATOM 644 C C . THR A 1 89 ? -17.630 3.248 17.967 1.00 92.69 89 THR A C 1
ATOM 646 O O . THR A 1 89 ? -16.925 3.945 17.239 1.00 92.69 89 THR A O 1
ATOM 649 N N . ALA A 1 90 ? -17.555 1.916 17.962 1.00 92.44 90 ALA A N 1
ATOM 650 C CA . ALA A 1 90 ? -16.747 1.146 17.018 1.00 92.44 90 ALA A CA 1
ATOM 651 C C . ALA A 1 90 ? -17.369 -0.230 16.749 1.00 92.44 90 ALA A C 1
ATOM 653 O O . ALA A 1 90 ? -18.065 -0.781 17.601 1.00 92.44 90 ALA A O 1
ATOM 654 N N . LEU A 1 91 ? -17.096 -0.803 15.575 1.00 93.62 91 LEU A N 1
ATOM 655 C CA . LEU A 1 91 ? -17.511 -2.160 15.214 1.00 93.62 91 LEU A CA 1
ATOM 656 C C . LEU A 1 91 ? -16.449 -3.183 15.645 1.00 93.62 91 LEU A C 1
ATOM 658 O O . LEU A 1 91 ? -15.256 -2.983 15.414 1.00 93.62 91 LEU A O 1
ATOM 662 N N . VAL A 1 92 ? -16.871 -4.307 16.222 1.00 93.00 92 VAL A N 1
ATOM 663 C CA . VAL A 1 92 ? -15.971 -5.428 16.530 1.00 93.00 92 VAL A CA 1
ATOM 664 C C . VAL A 1 92 ? -15.655 -6.197 15.254 1.00 93.00 92 VAL A C 1
ATOM 666 O O . VAL A 1 92 ? -16.529 -6.842 14.683 1.00 93.00 92 VAL A O 1
ATOM 669 N N . LEU A 1 93 ? -14.393 -6.172 14.832 1.00 91.69 93 LEU A N 1
ATOM 670 C CA . LEU A 1 93 ? -13.948 -6.853 13.610 1.00 91.69 93 LEU A CA 1
ATOM 671 C C . LEU A 1 93 ? -13.377 -8.245 13.875 1.00 91.69 93 LEU A C 1
ATOM 673 O O . LEU A 1 93 ? -13.502 -9.136 13.043 1.00 91.69 93 LEU A O 1
ATOM 677 N N . ALA A 1 94 ? -12.747 -8.440 15.033 1.00 90.44 94 ALA A N 1
ATOM 678 C CA . ALA A 1 94 ? -12.170 -9.717 15.421 1.00 90.44 94 ALA A CA 1
ATOM 679 C C . ALA A 1 94 ? -12.119 -9.847 16.945 1.00 90.44 94 ALA A C 1
ATOM 681 O O . ALA A 1 94 ? -11.851 -8.877 17.654 1.00 90.44 94 ALA A O 1
ATOM 682 N N . LEU A 1 95 ? -12.317 -11.072 17.428 1.00 87.50 95 LEU A N 1
ATOM 683 C CA . LEU A 1 95 ? -12.037 -11.470 18.802 1.00 87.50 95 LEU A CA 1
ATOM 684 C C . LEU A 1 95 ? -10.874 -12.451 18.756 1.00 87.50 95 LEU A C 1
ATOM 686 O O . LEU A 1 95 ? -10.953 -13.473 18.078 1.00 87.50 95 LEU A O 1
ATOM 690 N N . ARG A 1 96 ? -9.784 -12.113 19.442 1.00 82.75 96 ARG A N 1
ATOM 691 C CA . ARG A 1 96 ? -8.580 -12.945 19.508 1.00 82.75 96 ARG A CA 1
ATOM 692 C C . ARG A 1 96 ? -8.349 -13.368 20.949 1.00 82.75 96 ARG A C 1
ATOM 694 O O . ARG A 1 96 ? -8.533 -12.569 21.867 1.00 82.75 96 ARG A O 1
ATOM 701 N N . ASN A 1 97 ? -7.944 -14.618 21.146 1.00 75.75 97 ASN A N 1
ATOM 702 C CA . ASN A 1 97 ? -7.447 -15.072 22.442 1.00 75.75 97 ASN A CA 1
ATOM 703 C C . ASN A 1 97 ? -5.950 -14.735 22.581 1.00 75.75 97 ASN A C 1
ATOM 705 O O . ASN A 1 97 ? -5.285 -14.387 21.607 1.00 75.75 97 ASN A O 1
ATOM 709 N N . ALA A 1 98 ? -5.405 -14.858 23.792 1.00 68.69 98 ALA A N 1
ATOM 710 C CA . ALA A 1 98 ? -3.989 -14.585 24.054 1.00 68.69 98 ALA A CA 1
ATOM 711 C C . ALA A 1 98 ? -3.010 -15.500 23.283 1.00 68.69 98 ALA A C 1
ATOM 713 O O . ALA A 1 98 ? -1.820 -15.203 23.249 1.00 68.69 98 ALA A O 1
ATOM 714 N N . ALA A 1 99 ? -3.488 -16.589 22.672 1.00 65.75 99 ALA A N 1
ATOM 715 C CA . ALA A 1 99 ? -2.671 -17.551 21.935 1.00 65.75 99 ALA A CA 1
ATOM 716 C C . ALA A 1 99 ? -2.616 -17.289 20.416 1.00 65.75 99 ALA A C 1
ATOM 718 O O . ALA A 1 99 ? -1.787 -17.881 19.731 1.00 65.75 99 ALA A O 1
ATOM 719 N N . GLN A 1 100 ? -3.464 -16.413 19.868 1.00 58.41 100 GLN A N 1
ATOM 720 C CA . GLN A 1 100 ? -3.439 -16.070 18.446 1.00 58.41 100 GLN A CA 1
ATOM 721 C C . GLN A 1 100 ? -2.461 -14.918 18.195 1.00 58.41 100 GLN A C 1
ATOM 723 O O . GLN A 1 100 ? -2.799 -13.746 18.377 1.00 58.41 100 GLN A O 1
ATOM 728 N N . MET A 1 101 ? -1.236 -15.266 17.790 1.00 51.75 101 MET A N 1
ATOM 729 C CA . MET A 1 101 ? -0.259 -14.300 17.285 1.00 51.75 101 MET A CA 1
ATOM 730 C C . MET A 1 101 ? -0.726 -13.685 15.958 1.00 51.75 101 MET A C 1
ATOM 732 O O . MET A 1 101 ? -1.549 -14.268 15.252 1.00 51.75 101 MET A O 1
ATOM 736 N N . VAL A 1 102 ? -0.243 -12.462 15.713 1.00 54.50 102 VAL A N 1
ATOM 737 C CA . VAL A 1 102 ? -0.625 -11.556 14.616 1.00 54.50 102 VAL A CA 1
ATOM 738 C C . VAL A 1 102 ? -0.568 -12.224 13.254 1.00 54.50 102 VAL A C 1
ATOM 740 O O . VAL A 1 102 ? 0.469 -12.853 12.958 1.00 54.50 102 VAL A O 1
#

pLDDT: mean 85.89, std 7.53, range [51.75, 93.62]

Sequence (102 aa):
MPALKTQYFPLAGGLDAESAQLTLRPGMVTGAINYESSALEGYERIGGYERFDGRPRPSDAAYKCLRAATAFTGMAVGQTVAGATSGATALVLALRNAAQMV